Protein AF-A0A8S2SR78-F1 (afdb_monomer)

Foldseek 3Di:
DLPAAEPQSVLVVQQDKDWDQQDQDPPPRDGDIDIDGDDDPDDDPDDDDDDPQWDADPVGIDGNPGHHDYDPDDDHDD

Solvent-accessible surface area (backbone atoms only — not comparable to full-atom values): 5384 Å² total; per-residue (Å²): 117,94,82,63,46,36,52,65,57,46,50,48,62,58,41,44,75,40,82,41,69,81,42,64,39,90,86,80,71,42,74,38,79,45,78,46,67,50,81,83,90,71,84,63,100,73,84,85,85,84,81,79,52,55,49,80,52,100,93,45,78,44,74,56,91,68,80,73,47,75,67,96,76,81,77,80,84,130

Sequence (78 aa):
DPKITSLDEALLRFCEQSTLSDYIDSKTRQNVHTNKTMLIEQLPPILIIHLKCFYEESDGAKKINKSFNYTVNLTLPK

pLDDT: mean 89.64, std 6.13, range [59.34, 95.88]

InterPro domains:
  IPR001394 Peptidase C19, ubiquitin carboxyl-terminal hydrolase [PF00443] (28-76)
  IPR038765 Papain-like cysteine peptidase superfamily [SSF54001] (3-76)

Mean predicted aligned error: 5.34 Å

Organism: NCBI:txid392030

Secondary structure (DSSP, 8-state):
-TT--BHHHHHHHHHS-EEEEEEE-TTT--EEEEEE----SS--SS-------EEEETTEEEE-----B--SSPPPP-

Nearest PDB structures (foldseek):
  5ohk-assembly1_A  TM=8.016E-01  e=2.115E-01  Homo sapiens

Radius of gyration: 16.54 Å; Cα contacts (8 Å, |Δi|>4): 75; chains: 1; bounding box: 30×49×37 Å

Structure (mmCIF, N/CA/C/O backbone):
data_AF-A0A8S2SR78-F1
#
_entry.id   AF-A0A8S2SR78-F1
#
loop_
_atom_site.group_PDB
_atom_site.id
_atom_site.type_symbol
_atom_site.label_atom_id
_atom_site.label_alt_id
_atom_site.label_comp_id
_atom_site.label_asym_id
_atom_site.label_entity_id
_atom_site.label_seq_id
_atom_site.pdbx_PDB_ins_code
_atom_site.Cartn_x
_atom_site.Cartn_y
_atom_site.Cartn_z
_atom_site.occupancy
_atom_site.B_iso_or_equiv
_atom_site.auth_seq_id
_atom_site.auth_comp_id
_atom_site.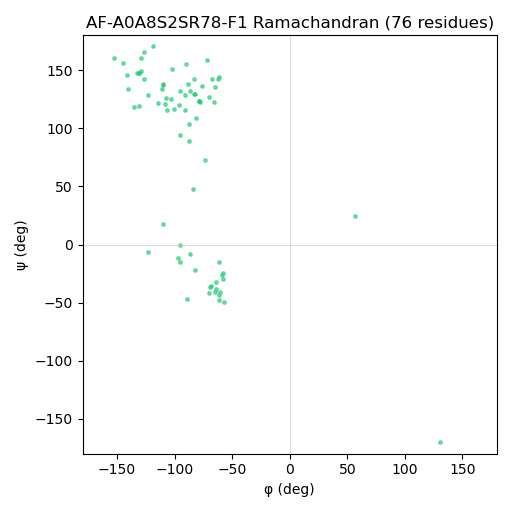auth_asym_id
_atom_site.auth_atom_id
_atom_site.pdbx_PDB_model_num
ATOM 1 N N . ASP A 1 1 ? 7.789 1.471 -5.190 1.00 59.34 1 ASP A N 1
ATOM 2 C CA . ASP A 1 1 ? 9.071 1.084 -4.578 1.00 59.34 1 ASP A CA 1
ATOM 3 C C . ASP A 1 1 ? 9.353 -0.384 -4.901 1.00 59.34 1 ASP A C 1
ATOM 5 O O . ASP A 1 1 ? 8.507 -1.225 -4.582 1.00 59.34 1 ASP A O 1
ATOM 9 N N . PRO A 1 2 ? 10.458 -0.701 -5.598 1.00 61.44 2 PRO A N 1
ATOM 10 C CA . PRO A 1 2 ? 10.846 -2.081 -5.892 1.00 61.44 2 PRO A CA 1
ATOM 11 C C . PRO A 1 2 ? 11.109 -2.927 -4.634 1.00 61.44 2 PRO A C 1
ATOM 13 O O . PRO A 1 2 ? 11.122 -4.148 -4.741 1.00 61.44 2 PRO A O 1
ATOM 16 N N . LYS A 1 3 ? 11.270 -2.311 -3.454 1.00 81.62 3 LYS A N 1
ATOM 17 C CA . LYS A 1 3 ? 11.572 -3.007 -2.195 1.00 81.62 3 LYS A CA 1
ATOM 18 C C . LYS A 1 3 ? 10.355 -3.610 -1.488 1.00 81.62 3 LYS A C 1
ATOM 20 O O . LYS A 1 3 ? 10.525 -4.530 -0.703 1.00 81.62 3 LYS A O 1
ATOM 25 N N . ILE A 1 4 ? 9.146 -3.116 -1.758 1.00 89.88 4 ILE A N 1
ATOM 26 C CA . ILE A 1 4 ? 7.925 -3.594 -1.086 1.00 89.88 4 ILE A CA 1
ATOM 27 C C . ILE A 1 4 ? 7.498 -4.924 -1.702 1.00 89.88 4 ILE A C 1
ATOM 29 O O . ILE A 1 4 ? 7.215 -4.972 -2.906 1.00 89.88 4 ILE A O 1
ATOM 33 N N . THR A 1 5 ? 7.392 -5.976 -0.895 1.00 91.62 5 THR A N 1
ATOM 34 C CA . THR A 1 5 ? 7.087 -7.337 -1.376 1.00 91.62 5 THR A CA 1
ATOM 35 C C . THR A 1 5 ? 5.852 -7.961 -0.734 1.00 91.62 5 THR A C 1
ATOM 37 O O . THR A 1 5 ? 5.413 -9.017 -1.189 1.00 91.62 5 THR A O 1
ATOM 40 N N . SER A 1 6 ? 5.254 -7.311 0.266 1.00 92.94 6 SER A N 1
ATOM 41 C CA . SER A 1 6 ? 4.032 -7.785 0.924 1.00 92.94 6 SER A CA 1
ATOM 42 C C . SER A 1 6 ? 2.928 -6.729 1.012 1.00 92.94 6 SER A C 1
ATOM 44 O O . SER A 1 6 ? 3.178 -5.524 0.896 1.00 92.94 6 SER A O 1
ATOM 46 N N . LEU A 1 7 ? 1.691 -7.197 1.210 1.00 92.06 7 LEU A N 1
ATOM 47 C CA . LEU A 1 7 ? 0.517 -6.350 1.419 1.00 92.06 7 LEU A CA 1
ATOM 48 C C . LEU A 1 7 ? 0.648 -5.494 2.680 1.00 92.06 7 LEU A C 1
ATOM 50 O O . LEU A 1 7 ? 0.363 -4.300 2.634 1.00 92.06 7 LEU A O 1
ATOM 54 N N . ASP A 1 8 ? 1.122 -6.086 3.771 1.00 91.38 8 ASP A N 1
ATOM 55 C CA . ASP A 1 8 ? 1.317 -5.425 5.059 1.00 91.38 8 ASP A CA 1
ATOM 56 C C . ASP A 1 8 ? 2.324 -4.268 4.946 1.00 91.38 8 ASP A C 1
ATOM 58 O O . ASP A 1 8 ? 2.026 -3.143 5.347 1.00 91.38 8 ASP A O 1
ATOM 62 N N . GLU A 1 9 ? 3.475 -4.501 4.301 1.00 90.94 9 GLU A N 1
ATOM 63 C CA . GLU A 1 9 ? 4.459 -3.448 4.002 1.00 90.94 9 GLU A CA 1
ATOM 64 C C . GLU A 1 9 ? 3.870 -2.350 3.109 1.00 90.94 9 GLU A C 1
ATOM 66 O O . GLU A 1 9 ? 4.129 -1.164 3.318 1.00 90.94 9 GLU A O 1
ATOM 71 N N . ALA A 1 10 ? 3.079 -2.728 2.100 1.00 91.56 10 ALA A N 1
ATOM 72 C CA . ALA A 1 10 ? 2.466 -1.769 1.189 1.00 91.56 10 ALA A CA 1
ATOM 73 C C . ALA A 1 10 ? 1.456 -0.862 1.903 1.00 91.56 10 ALA A C 1
ATOM 75 O O . ALA A 1 10 ? 1.437 0.340 1.640 1.00 91.56 10 ALA A O 1
ATOM 76 N N . LEU A 1 11 ? 0.643 -1.418 2.804 1.00 91.50 11 LEU A N 1
ATOM 77 C CA . LEU A 1 11 ? -0.325 -0.658 3.594 1.00 91.50 11 LEU A CA 1
ATOM 78 C C . LEU A 1 11 ? 0.360 0.237 4.623 1.00 91.50 11 LEU A C 1
ATOM 80 O O . LEU A 1 11 ? -0.019 1.398 4.748 1.00 91.50 11 LEU A O 1
ATOM 84 N N . LEU A 1 12 ? 1.403 -0.257 5.298 1.00 90.31 12 LEU A N 1
ATOM 85 C CA . LEU A 1 12 ? 2.208 0.571 6.194 1.00 90.31 12 LEU A CA 1
ATOM 86 C C . LEU A 1 12 ? 2.773 1.775 5.434 1.00 90.31 12 LEU A C 1
ATOM 88 O O . LEU A 1 12 ? 2.569 2.917 5.837 1.00 90.31 12 LEU A O 1
ATOM 92 N N . ARG A 1 13 ? 3.378 1.527 4.265 1.00 90.19 13 ARG A N 1
ATOM 93 C CA . ARG A 1 13 ? 3.948 2.583 3.425 1.00 90.19 13 ARG A CA 1
ATOM 94 C C . ARG A 1 13 ? 2.905 3.566 2.897 1.00 90.19 13 ARG A C 1
ATOM 96 O O . ARG A 1 13 ? 3.227 4.735 2.686 1.00 90.19 13 ARG A O 1
ATOM 103 N N . PHE A 1 14 ? 1.688 3.093 2.642 1.00 90.19 14 PHE A N 1
ATOM 104 C CA . PHE A 1 14 ? 0.564 3.915 2.200 1.00 90.19 14 PHE A CA 1
ATOM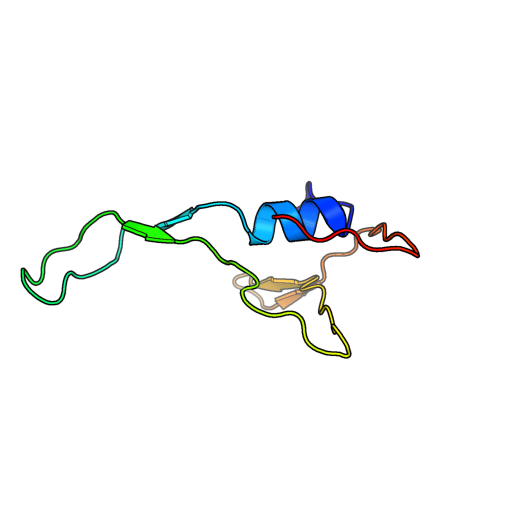 105 C C . PHE A 1 14 ? 0.079 4.870 3.300 1.00 90.19 14 PHE A C 1
ATOM 107 O O . PHE A 1 14 ? -0.283 6.006 3.002 1.00 90.19 14 PHE A O 1
ATOM 114 N N . CYS A 1 15 ? 0.118 4.428 4.558 1.00 90.31 15 CYS A N 1
ATOM 115 C CA . CYS A 1 15 ? -0.256 5.225 5.725 1.00 90.31 15 CYS A CA 1
ATOM 116 C C . CYS A 1 15 ? 0.893 6.075 6.291 1.00 90.31 15 CYS A C 1
ATOM 118 O O . CYS A 1 15 ? 0.653 6.903 7.164 1.00 90.31 15 CYS A O 1
ATOM 120 N N . GLU A 1 16 ? 2.129 5.915 5.814 1.00 91.50 16 GLU A N 1
ATOM 121 C CA . GLU A 1 16 ? 3.256 6.743 6.247 1.00 91.50 16 GLU A CA 1
ATOM 122 C C . GLU A 1 16 ? 3.070 8.228 5.899 1.00 91.50 16 GLU A C 1
ATOM 124 O O . GLU A 1 16 ? 2.602 8.603 4.820 1.00 91.50 16 GLU A O 1
ATOM 129 N N . GLN A 1 17 ? 3.519 9.087 6.814 1.00 92.75 17 GLN A N 1
ATOM 130 C CA . GLN A 1 17 ? 3.569 10.525 6.596 1.00 92.75 17 GLN A CA 1
ATOM 131 C C . GLN A 1 17 ? 4.558 10.870 5.473 1.00 92.75 17 GLN A C 1
ATOM 133 O O . GLN A 1 17 ? 5.686 10.383 5.423 1.00 92.75 17 GLN A O 1
ATOM 138 N N . SER A 1 18 ? 4.143 11.768 4.588 1.00 91.12 18 SER A N 1
ATOM 139 C CA . SER A 1 18 ? 4.935 12.279 3.471 1.00 91.1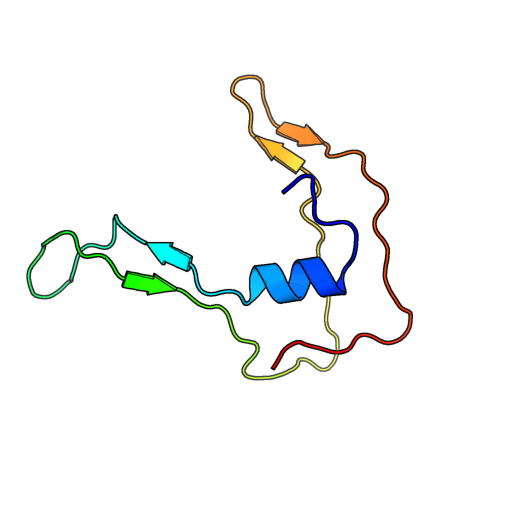2 18 SER A CA 1
ATOM 140 C C . SER A 1 18 ? 4.974 13.803 3.504 1.00 91.12 18 SER A C 1
ATOM 142 O O . SER A 1 18 ? 3.985 14.446 3.848 1.00 91.12 18 SER A O 1
ATOM 144 N N . THR A 1 19 ? 6.114 14.397 3.162 1.00 90.69 19 THR A N 1
ATOM 145 C CA . THR A 1 19 ? 6.244 15.855 3.055 1.00 90.69 19 THR A CA 1
ATOM 146 C C . THR A 1 19 ? 5.824 16.316 1.663 1.00 90.69 19 THR A C 1
ATOM 148 O O . THR A 1 19 ? 6.270 15.761 0.661 1.00 90.69 19 THR A O 1
ATOM 151 N N . LEU A 1 20 ? 4.990 17.350 1.607 1.00 89.81 20 LEU A N 1
ATOM 152 C CA . LEU A 1 20 ? 4.628 18.080 0.396 1.00 89.81 20 LEU A CA 1
ATOM 153 C C . LEU A 1 20 ? 5.300 19.452 0.452 1.00 89.81 20 LEU A C 1
ATOM 155 O O . LEU A 1 20 ? 5.089 20.206 1.402 1.00 89.81 20 LEU A O 1
ATOM 159 N N . SER A 1 21 ? 6.133 19.755 -0.537 1.00 85.75 21 SER A N 1
ATOM 160 C CA . SER A 1 21 ? 6.920 20.996 -0.612 1.00 85.75 21 SER A CA 1
ATOM 161 C C . SER A 1 21 ? 6.279 22.078 -1.488 1.00 85.75 21 SER A C 1
ATOM 163 O O . SER A 1 21 ? 6.726 23.219 -1.492 1.00 85.75 21 SER A O 1
ATOM 165 N N . ASP A 1 22 ? 5.255 21.715 -2.251 1.00 87.19 22 ASP A N 1
ATOM 166 C CA . ASP A 1 22 ? 4.600 22.510 -3.292 1.00 87.19 22 ASP A CA 1
ATOM 167 C C . ASP A 1 22 ? 3.177 22.944 -2.903 1.00 87.19 22 ASP A C 1
ATOM 169 O O . ASP A 1 22 ? 2.370 23.331 -3.749 1.00 87.19 22 ASP A O 1
ATOM 173 N N . TYR A 1 23 ? 2.849 22.892 -1.610 1.00 89.94 23 TYR A N 1
ATOM 174 C CA . TYR A 1 23 ? 1.554 23.343 -1.122 1.00 89.94 23 TYR A CA 1
ATOM 175 C C . TYR A 1 23 ? 1.518 24.871 -1.017 1.00 89.94 23 TYR A C 1
ATOM 177 O O . TYR A 1 23 ? 2.316 25.476 -0.301 1.00 89.94 23 TYR A O 1
ATOM 185 N N . ILE A 1 24 ? 0.551 25.495 -1.692 1.00 91.19 24 ILE A N 1
ATOM 186 C CA . ILE A 1 24 ? 0.308 26.937 -1.608 1.00 91.19 24 ILE A CA 1
ATOM 187 C C . ILE A 1 24 ? -0.697 27.203 -0.488 1.00 91.19 24 ILE A C 1
ATOM 189 O O . ILE A 1 24 ? -1.863 26.812 -0.572 1.00 91.19 24 ILE A O 1
ATOM 193 N N . ASP A 1 25 ? -0.264 27.912 0.553 1.00 88.44 25 ASP A N 1
ATOM 194 C CA . ASP A 1 25 ? -1.144 28.318 1.646 1.00 88.44 25 ASP A CA 1
ATOM 195 C C . ASP A 1 25 ? -2.201 29.316 1.139 1.00 88.44 25 ASP A C 1
ATOM 197 O O . ASP A 1 25 ? -1.889 30.386 0.618 1.00 88.44 25 ASP A O 1
ATOM 201 N N . SER A 1 26 ? -3.480 28.983 1.323 1.00 89.81 26 SER A N 1
ATOM 202 C CA . SER A 1 26 ? -4.616 29.813 0.896 1.00 89.81 26 SER A CA 1
ATOM 203 C C . SER A 1 26 ? -4.654 31.231 1.495 1.00 89.81 26 SER A C 1
ATOM 205 O O . SER A 1 26 ? -5.229 32.133 0.886 1.00 89.81 26 SER A O 1
ATOM 207 N N . LYS A 1 27 ? -4.056 31.442 2.675 1.00 92.88 27 LYS A N 1
ATOM 208 C CA . LYS A 1 27 ? -4.052 32.714 3.409 1.00 92.88 27 LYS A CA 1
ATOM 209 C C . LYS A 1 27 ? -2.870 33.586 3.009 1.00 92.88 27 LYS A C 1
ATOM 211 O O . LYS A 1 27 ? -3.050 34.775 2.765 1.00 92.88 27 LYS A O 1
ATOM 216 N N . THR A 1 28 ? -1.669 33.012 2.946 1.00 91.69 28 THR A N 1
ATOM 217 C CA . THR A 1 28 ? -0.432 33.769 2.671 1.00 91.69 28 THR A CA 1
ATOM 218 C C . THR A 1 28 ? -0.034 33.752 1.196 1.00 91.69 28 THR A C 1
ATOM 220 O O . THR A 1 28 ? 0.777 34.577 0.779 1.00 91.69 28 THR A O 1
ATOM 223 N N . ARG A 1 29 ? -0.614 32.843 0.398 1.00 90.75 29 ARG A N 1
ATOM 224 C CA . ARG A 1 29 ? -0.263 32.560 -1.00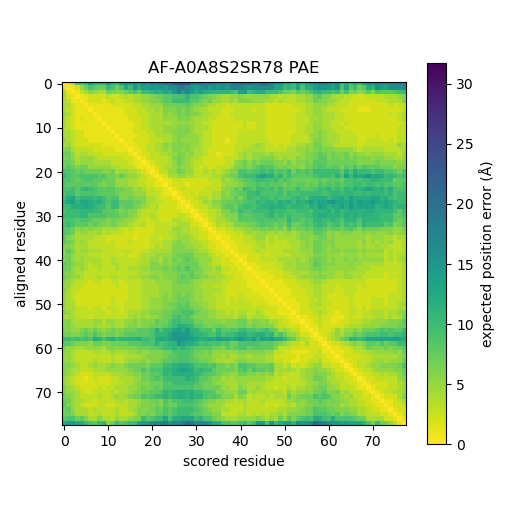6 1.00 90.75 29 ARG A CA 1
ATOM 225 C C . ARG A 1 29 ? 1.209 32.185 -1.206 1.00 90.75 29 ARG A C 1
ATOM 227 O O . ARG A 1 29 ? 1.751 32.370 -2.293 1.00 90.75 29 ARG A O 1
ATOM 234 N N . GLN A 1 30 ? 1.858 31.670 -0.166 1.00 90.94 30 GLN A N 1
ATOM 235 C CA . GLN A 1 30 ? 3.250 31.229 -0.207 1.00 90.94 30 GLN A CA 1
ATOM 236 C C . GLN A 1 30 ? 3.333 29.706 -0.294 1.00 90.94 30 GLN A C 1
ATOM 238 O O . GLN A 1 30 ? 2.461 29.002 0.216 1.00 90.94 30 GLN A O 1
ATOM 243 N N . ASN A 1 31 ? 4.406 29.210 -0.915 1.00 90.19 31 ASN A N 1
ATOM 244 C CA . ASN A 1 31 ? 4.749 27.793 -0.855 1.00 90.19 31 ASN A CA 1
ATOM 245 C C . ASN A 1 31 ? 5.224 27.450 0.553 1.00 90.19 31 ASN A C 1
ATOM 247 O O . ASN A 1 31 ? 6.142 28.085 1.076 1.00 90.19 31 ASN A O 1
ATOM 251 N N . VAL A 1 32 ? 4.610 26.438 1.152 1.00 89.56 32 VAL A N 1
ATOM 252 C CA . VAL A 1 32 ? 4.959 25.955 2.484 1.00 89.56 32 VAL A CA 1
ATOM 253 C C . VAL A 1 32 ? 5.162 24.446 2.461 1.00 89.56 32 VAL A C 1
ATOM 255 O O . VAL A 1 32 ? 4.530 23.721 1.695 1.00 89.56 32 VAL A O 1
ATOM 258 N N . HIS A 1 33 ? 6.043 23.974 3.341 1.00 90.06 33 HIS A N 1
ATOM 259 C CA . HIS A 1 33 ? 6.205 22.548 3.583 1.00 90.06 33 HIS A CA 1
ATOM 260 C C . HIS A 1 33 ? 5.079 22.084 4.499 1.00 90.06 33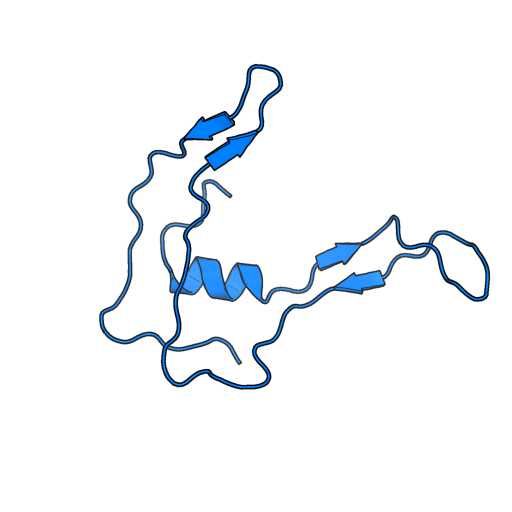 HIS A C 1
ATOM 262 O O . HIS A 1 33 ? 4.911 22.608 5.600 1.00 90.06 33 HIS A O 1
ATOM 268 N N . THR A 1 34 ? 4.319 21.096 4.051 1.00 91.00 34 THR A N 1
ATOM 269 C CA . THR A 1 34 ? 3.275 20.460 4.852 1.00 91.00 34 THR A CA 1
ATOM 270 C C . THR A 1 34 ? 3.471 18.953 4.877 1.00 91.00 34 THR A C 1
ATOM 272 O O . THR A 1 34 ? 4.241 18.390 4.101 1.00 91.00 34 THR A O 1
ATOM 275 N N . ASN A 1 35 ? 2.781 18.291 5.793 1.00 92.50 35 ASN A N 1
ATOM 276 C CA . ASN A 1 35 ? 2.801 16.848 5.933 1.00 92.50 35 ASN A CA 1
ATOM 277 C C . ASN A 1 35 ? 1.452 16.278 5.498 1.00 92.50 35 ASN A C 1
ATOM 279 O O . ASN A 1 35 ? 0.401 16.821 5.834 1.00 92.50 35 ASN A O 1
ATOM 283 N N . LYS A 1 36 ? 1.486 15.168 4.767 1.00 91.75 36 LYS A N 1
ATOM 284 C CA . LYS A 1 36 ? 0.318 14.413 4.325 1.00 91.75 36 LYS A CA 1
ATOM 285 C C . LYS A 1 36 ? 0.423 12.978 4.812 1.00 91.75 36 LYS A C 1
ATOM 287 O O . LYS A 1 36 ? 1.406 12.299 4.525 1.00 91.75 36 LYS A O 1
ATOM 292 N N . THR A 1 37 ? -0.641 12.518 5.450 1.00 92.75 37 THR A N 1
ATOM 293 C CA . THR A 1 37 ? -0.810 11.146 5.934 1.00 92.75 37 THR A CA 1
ATOM 294 C C . THR A 1 37 ? -2.171 10.643 5.465 1.00 92.75 37 THR A C 1
ATOM 296 O O . THR A 1 37 ? -3.103 11.438 5.323 1.00 92.75 37 THR A O 1
ATOM 299 N N . MET A 1 38 ? -2.293 9.345 5.191 1.00 91.44 38 MET A N 1
ATOM 300 C CA . MET A 1 38 ? -3.572 8.705 4.876 1.00 91.44 38 MET A CA 1
ATOM 301 C C . MET A 1 38 ? -3.987 7.771 6.008 1.00 91.44 38 MET A C 1
ATOM 303 O O . MET A 1 38 ? -3.183 6.976 6.486 1.00 91.44 38 MET A O 1
ATOM 307 N N . LEU A 1 39 ? -5.253 7.864 6.409 1.00 89.88 39 LEU A N 1
ATOM 308 C CA . LEU A 1 39 ? -5.838 7.095 7.503 1.00 89.88 39 LEU A CA 1
ATOM 309 C C . LEU A 1 39 ? -7.148 6.460 7.035 1.00 89.88 39 LEU A C 1
ATOM 311 O O . LEU A 1 39 ? -7.870 7.034 6.218 1.00 89.88 39 LEU A O 1
ATOM 315 N N . ILE A 1 40 ? -7.454 5.279 7.567 1.00 87.75 40 ILE A N 1
ATOM 316 C CA . ILE A 1 40 ? -8.751 4.626 7.378 1.00 87.75 40 ILE A CA 1
ATOM 317 C C . ILE A 1 40 ? -9.611 4.984 8.590 1.00 87.75 40 ILE A C 1
ATOM 319 O O . ILE A 1 40 ? -9.528 4.334 9.626 1.00 87.75 40 ILE A O 1
ATOM 323 N N . GLU A 1 41 ? -10.423 6.033 8.472 1.00 89.88 41 GLU A N 1
ATOM 324 C CA . GLU A 1 41 ? -11.284 6.486 9.577 1.00 89.88 41 GLU A CA 1
ATOM 325 C C . GLU A 1 41 ? -12.423 5.500 9.870 1.00 89.88 41 GLU A C 1
ATOM 327 O O . GLU A 1 41 ? -12.788 5.280 11.024 1.00 89.88 41 GLU A O 1
ATOM 332 N N . GLN A 1 42 ? -12.970 4.874 8.825 1.00 91.94 42 GLN A N 1
ATOM 333 C CA . GLN A 1 42 ? -14.041 3.891 8.931 1.00 91.94 42 GLN A CA 1
ATOM 334 C C . GLN A 1 42 ? -13.822 2.743 7.947 1.00 91.94 42 GLN A C 1
ATOM 336 O O . GLN A 1 42 ? -13.548 2.957 6.765 1.00 91.94 42 GLN A O 1
ATOM 341 N N . LEU A 1 43 ? -13.986 1.512 8.434 1.00 91.56 43 LEU A N 1
ATOM 342 C CA . LEU A 1 43 ? -13.852 0.317 7.611 1.00 91.56 43 LEU A CA 1
ATOM 343 C C . LEU A 1 43 ? -15.159 0.017 6.854 1.00 91.56 43 LEU A C 1
ATOM 345 O O . LEU A 1 43 ? -16.218 -0.052 7.486 1.00 91.56 43 LEU A O 1
ATOM 349 N N . PRO A 1 44 ? -15.116 -0.202 5.527 1.00 93.75 44 PRO A N 1
ATOM 350 C CA . PRO A 1 44 ? -16.279 -0.682 4.794 1.00 93.75 44 PRO A CA 1
ATOM 351 C C . PRO A 1 44 ? -16.569 -2.157 5.131 1.00 93.75 44 PRO A C 1
ATOM 353 O O . PRO A 1 44 ? -15.656 -2.893 5.506 1.00 93.75 44 PRO A O 1
ATOM 356 N N . PRO A 1 45 ? -17.807 -2.643 4.916 1.00 95.81 45 PRO A N 1
ATOM 357 C CA . PRO A 1 45 ? -18.128 -4.064 5.080 1.00 95.81 45 PRO A CA 1
ATOM 358 C C . PRO A 1 45 ? -17.285 -4.987 4.188 1.00 95.81 45 PRO A C 1
ATOM 360 O O . PRO A 1 45 ? -17.029 -6.133 4.544 1.00 95.81 45 PRO A O 1
ATOM 363 N N . ILE A 1 46 ? -16.862 -4.486 3.022 1.00 95.88 46 ILE A N 1
ATOM 364 C CA . ILE A 1 46 ? -15.985 -5.183 2.081 1.00 95.88 46 ILE A CA 1
ATOM 365 C C . ILE A 1 46 ? -14.862 -4.223 1.691 1.00 95.88 46 ILE A C 1
ATOM 367 O O . ILE A 1 46 ? -15.116 -3.162 1.120 1.00 95.88 46 ILE A O 1
ATOM 371 N N . LEU A 1 47 ? -13.620 -4.606 1.988 1.00 92.44 47 LEU A N 1
ATOM 372 C CA . LEU A 1 47 ? -12.422 -3.862 1.609 1.00 92.44 47 LEU A CA 1
ATOM 373 C C . LEU A 1 47 ? -11.840 -4.440 0.313 1.00 92.44 47 LEU A C 1
ATOM 375 O O . LEU A 1 47 ? -11.457 -5.606 0.267 1.00 92.44 47 LEU A O 1
ATOM 379 N N . ILE A 1 48 ? -11.751 -3.615 -0.732 1.00 93.94 48 ILE A N 1
ATOM 380 C CA . ILE A 1 48 ? -11.127 -3.977 -2.012 1.00 93.94 48 ILE A CA 1
ATOM 381 C C . ILE A 1 48 ? -9.787 -3.249 -2.120 1.00 93.94 48 ILE A C 1
ATOM 383 O O . ILE A 1 48 ? -9.735 -2.026 -2.010 1.00 93.94 48 ILE A O 1
ATOM 387 N N . ILE A 1 49 ? -8.709 -3.996 -2.370 1.00 91.88 49 ILE A N 1
ATOM 388 C CA . ILE A 1 49 ? -7.352 -3.452 -2.495 1.00 91.88 49 ILE A CA 1
ATOM 389 C C . ILE A 1 49 ? -6.855 -3.645 -3.926 1.00 91.88 49 ILE A C 1
ATOM 391 O O . ILE A 1 49 ? -6.761 -4.767 -4.420 1.00 91.88 49 ILE A O 1
ATOM 395 N N . HIS A 1 50 ? -6.496 -2.543 -4.585 1.00 92.31 50 HIS A N 1
ATOM 396 C CA . HIS A 1 50 ? -5.874 -2.558 -5.906 1.00 92.31 50 HIS A CA 1
ATOM 397 C C . HIS A 1 50 ? -4.359 -2.351 -5.785 1.00 92.31 50 HIS A C 1
ATOM 399 O O . HIS A 1 50 ? -3.893 -1.290 -5.372 1.00 92.31 50 HIS A O 1
ATOM 405 N N . LEU A 1 51 ? -3.577 -3.355 -6.188 1.00 90.62 51 LEU A N 1
ATOM 406 C CA . LEU A 1 51 ? -2.121 -3.254 -6.252 1.00 90.62 51 LEU A CA 1
ATOM 407 C C . LEU A 1 51 ? -1.690 -2.543 -7.541 1.00 90.62 51 LEU A C 1
ATOM 409 O O . LEU A 1 51 ? -1.769 -3.109 -8.632 1.00 90.62 51 LEU A O 1
ATOM 413 N N . LYS A 1 52 ? -1.188 -1.308 -7.415 1.00 90.56 52 LYS A N 1
ATOM 414 C CA . LYS A 1 52 ? -0.674 -0.506 -8.538 1.00 90.56 52 LYS A CA 1
ATOM 415 C C . LYS A 1 52 ? 0.691 -1.030 -9.020 1.00 90.56 52 LYS A 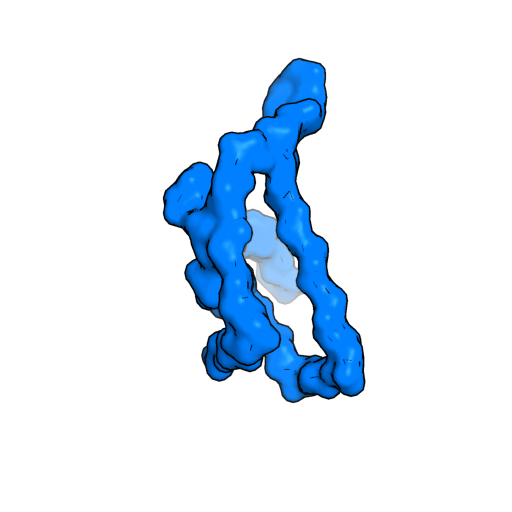C 1
ATOM 417 O O . LYS A 1 52 ? 1.731 -0.425 -8.773 1.00 90.56 52 LYS A O 1
ATOM 422 N N . CYS A 1 53 ? 0.702 -2.178 -9.695 1.00 90.00 53 CYS A N 1
ATOM 423 C CA . CYS A 1 53 ? 1.909 -2.846 -10.204 1.00 90.00 53 CYS A CA 1
ATOM 424 C C . CYS A 1 53 ? 2.369 -2.292 -11.563 1.00 90.00 53 CYS A C 1
ATOM 426 O O . CYS A 1 53 ? 2.642 -3.048 -12.496 1.00 90.00 53 CYS A O 1
ATOM 428 N N . PHE A 1 54 ? 2.445 -0.971 -11.687 1.00 91.31 54 PHE A N 1
ATOM 429 C CA . PHE A 1 54 ? 2.924 -0.288 -12.883 1.00 91.31 54 PHE A CA 1
ATOM 430 C C . PHE A 1 54 ? 3.520 1.071 -12.525 1.00 91.31 54 PHE A C 1
ATOM 432 O O . PHE A 1 54 ? 3.237 1.628 -11.462 1.00 91.31 54 PHE A O 1
ATOM 439 N N . TYR A 1 55 ? 4.339 1.600 -13.422 1.00 90.94 55 TYR A N 1
ATOM 440 C CA . TYR A 1 55 ? 4.913 2.932 -13.312 1.00 90.94 55 TYR A CA 1
ATOM 441 C C . TYR A 1 55 ? 5.024 3.566 -14.698 1.00 90.94 55 TYR A C 1
ATOM 443 O O . TYR A 1 55 ? 5.011 2.863 -15.708 1.00 90.9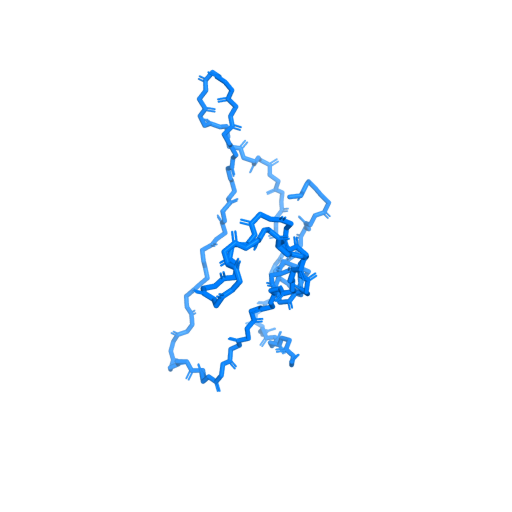4 55 TYR A O 1
ATOM 451 N N . GLU A 1 56 ? 5.061 4.891 -14.739 1.00 92.75 56 GLU A N 1
ATOM 452 C CA . GLU A 1 56 ? 5.179 5.651 -15.981 1.00 92.75 56 GLU A CA 1
ATOM 453 C C . GLU A 1 56 ? 6.649 5.987 -16.236 1.00 92.75 56 GLU A C 1
ATOM 455 O O . GLU A 1 56 ? 7.355 6.451 -15.339 1.00 92.75 56 GLU A O 1
ATOM 460 N N . GLU A 1 57 ? 7.099 5.741 -17.461 1.00 92.19 57 GLU A N 1
ATOM 461 C CA . GLU A 1 57 ? 8.353 6.238 -18.018 1.00 92.19 57 GLU A CA 1
ATOM 462 C C . GLU A 1 57 ? 8.053 7.112 -19.246 1.00 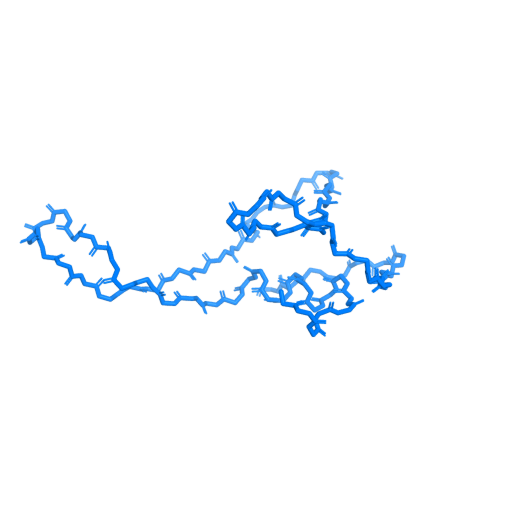92.19 57 GLU A C 1
ATOM 464 O O . GLU A 1 57 ? 6.923 7.169 -19.734 1.00 92.19 57 GLU A O 1
ATOM 469 N N . SER A 1 58 ? 9.068 7.804 -19.767 1.00 92.88 58 SER A N 1
ATOM 470 C CA . SER A 1 58 ? 8.931 8.686 -20.934 1.00 92.88 58 SER A CA 1
ATOM 471 C C . SER A 1 58 ? 8.409 7.974 -22.191 1.00 92.88 58 SER A C 1
ATOM 473 O O . SER A 1 58 ? 7.841 8.627 -23.061 1.00 92.88 58 SER A O 1
ATOM 475 N N . ASP A 1 59 ? 8.602 6.656 -22.293 1.00 91.81 59 ASP A N 1
ATOM 476 C CA . ASP A 1 59 ? 8.171 5.805 -23.409 1.00 91.81 59 ASP A CA 1
ATOM 477 C C . ASP A 1 59 ? 6.817 5.104 -23.170 1.00 91.81 59 ASP A C 1
ATOM 479 O O . ASP A 1 59 ? 6.333 4.391 -24.052 1.00 91.81 59 ASP A O 1
ATOM 483 N N . GLY A 1 60 ? 6.184 5.315 -22.010 1.00 93.38 60 GLY A N 1
ATOM 484 C CA . GLY A 1 60 ? 4.877 4.760 -21.662 1.00 93.38 60 GLY A CA 1
ATOM 485 C C . GLY A 1 60 ? 4.829 4.075 -20.294 1.00 93.38 60 GLY A C 1
ATOM 486 O O . GLY A 1 60 ? 5.737 4.170 -19.470 1.00 93.38 60 GLY A O 1
ATOM 487 N N . ALA A 1 61 ? 3.721 3.380 -20.029 1.00 94.06 61 ALA A N 1
ATOM 488 C CA . ALA A 1 61 ? 3.532 2.650 -18.781 1.00 94.06 61 ALA 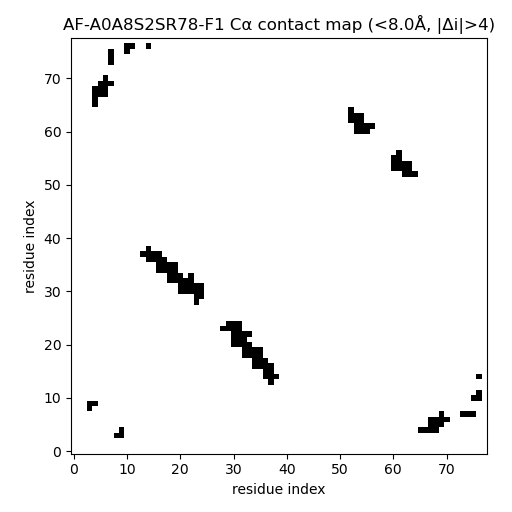A CA 1
ATOM 489 C C . ALA A 1 61 ? 4.219 1.278 -18.831 1.00 94.06 61 ALA A C 1
ATOM 491 O O . ALA A 1 61 ? 3.975 0.476 -19.735 1.00 94.06 61 ALA A O 1
ATOM 492 N N . LYS A 1 62 ? 5.026 0.970 -17.814 1.00 92.81 62 LYS A N 1
ATOM 493 C CA . LYS A 1 62 ? 5.702 -0.321 -17.653 1.00 92.81 62 LYS A CA 1
ATOM 494 C C . LYS A 1 62 ? 5.115 -1.097 -16.484 1.00 92.81 62 LYS A C 1
ATOM 496 O O . LYS A 1 62 ? 4.842 -0.554 -15.412 1.00 92.81 62 LYS A O 1
ATOM 501 N N . LYS A 1 63 ? 4.920 -2.401 -16.691 1.00 91.38 63 LYS A N 1
ATOM 502 C CA . LYS A 1 63 ? 4.439 -3.324 -15.657 1.00 91.38 63 LYS A CA 1
ATOM 503 C C . LYS A 1 63 ? 5.564 -3.658 -14.678 1.00 91.38 63 LYS A C 1
ATOM 505 O O . LYS A 1 63 ? 6.673 -3.991 -15.083 1.00 91.38 63 LYS A O 1
ATOM 510 N N . ILE A 1 64 ? 5.245 -3.664 -13.389 1.00 91.06 64 ILE A N 1
ATOM 511 C CA . ILE A 1 64 ? 6.127 -4.167 -12.334 1.00 91.06 64 ILE A CA 1
ATOM 512 C C . ILE A 1 64 ? 5.880 -5.672 -12.191 1.00 91.06 64 ILE A C 1
ATOM 514 O O . ILE A 1 64 ? 4.878 -6.096 -11.616 1.00 91.06 64 ILE A O 1
ATOM 518 N N . ASN A 1 65 ? 6.796 -6.488 -12.715 1.00 87.56 65 ASN A N 1
ATOM 519 C CA . ASN A 1 65 ? 6.769 -7.941 -12.540 1.00 87.56 65 ASN A CA 1
ATOM 520 C C . ASN A 1 65 ? 7.507 -8.315 -11.248 1.00 87.56 65 ASN A C 1
ATOM 522 O O . ASN A 1 65 ? 8.714 -8.541 -11.259 1.00 87.56 65 ASN A O 1
ATOM 526 N N . LYS A 1 66 ? 6.779 -8.356 -10.130 1.00 86.38 66 LYS A N 1
ATOM 527 C CA . LYS A 1 66 ? 7.291 -8.807 -8.829 1.00 86.38 66 LYS A CA 1
ATOM 528 C C . LYS A 1 66 ? 6.320 -9.788 -8.180 1.00 86.38 66 LYS A C 1
ATOM 530 O O . LYS A 1 66 ? 5.110 -9.651 -8.354 1.00 86.38 66 LYS A O 1
ATOM 535 N N . SER A 1 67 ? 6.852 -10.748 -7.425 1.00 88.88 67 SER A N 1
ATOM 536 C CA . SER A 1 67 ? 6.024 -11.547 -6.519 1.00 88.88 67 SER A CA 1
ATOM 537 C C . SER A 1 67 ? 5.516 -10.656 -5.388 1.00 88.88 67 SER A C 1
ATOM 539 O O . SER A 1 67 ? 6.237 -9.763 -4.934 1.00 88.88 67 SER A O 1
ATOM 541 N N . PHE A 1 68 ? 4.276 -10.874 -4.963 1.00 90.88 68 PHE A N 1
ATOM 542 C CA . PHE A 1 68 ? 3.649 -10.091 -3.910 1.00 90.88 68 PHE A CA 1
ATOM 543 C C . PHE A 1 68 ? 2.935 -11.013 -2.931 1.00 90.88 68 PHE A C 1
ATOM 545 O O . PHE A 1 68 ? 2.018 -11.742 -3.307 1.00 90.88 68 PHE A O 1
ATOM 552 N N . ASN A 1 69 ? 3.376 -10.980 -1.680 1.00 93.00 69 ASN A N 1
ATOM 553 C CA . ASN A 1 69 ? 2.860 -11.835 -0.624 1.00 93.00 69 ASN A CA 1
ATOM 554 C C . ASN A 1 69 ? 1.664 -11.170 0.064 1.00 93.00 69 ASN A C 1
ATOM 556 O O . ASN A 1 69 ? 1.691 -9.976 0.362 1.00 93.00 69 ASN A O 1
ATOM 560 N N . TYR A 1 70 ? 0.624 -11.947 0.346 1.00 92.50 70 TYR A N 1
ATOM 561 C CA . TYR A 1 70 ? -0.523 -11.508 1.133 1.00 92.50 70 TYR A CA 1
ATOM 562 C C . TYR A 1 70 ? -0.990 -12.642 2.040 1.00 92.50 70 TYR A C 1
ATOM 564 O O . TYR A 1 70 ? -0.890 -13.822 1.698 1.00 92.50 70 TYR A O 1
ATOM 572 N N . THR A 1 71 ? -1.473 -12.280 3.220 1.00 90.81 71 THR A N 1
ATOM 573 C CA . THR A 1 71 ? -2.011 -13.214 4.205 1.00 90.81 71 THR A CA 1
ATOM 574 C C . THR A 1 71 ? -3.508 -13.422 3.989 1.00 90.81 71 THR A C 1
ATOM 576 O O . THR A 1 71 ? -4.205 -12.565 3.451 1.00 90.81 71 THR A O 1
ATOM 579 N N . VAL A 1 72 ? -4.024 -14.569 4.440 1.00 90.81 72 VAL A N 1
ATOM 580 C CA . VAL A 1 72 ? -5.476 -14.832 4.450 1.00 90.81 72 VAL A CA 1
ATOM 581 C C . VAL A 1 72 ? -6.196 -13.866 5.396 1.00 90.81 72 VAL A C 1
ATOM 583 O O . VAL A 1 72 ? -7.283 -13.389 5.088 1.00 90.81 72 VAL A O 1
ATOM 586 N N . ASN A 1 73 ? -5.572 -13.562 6.537 1.00 92.00 73 ASN A N 1
ATOM 587 C CA . ASN A 1 73 ? -6.079 -12.609 7.517 1.00 92.00 73 ASN A CA 1
ATOM 588 C C . ASN A 1 73 ? -5.251 -11.325 7.451 1.00 92.00 73 ASN A C 1
ATOM 590 O O . ASN A 1 73 ? -4.059 -11.343 7.767 1.00 92.00 73 ASN A O 1
ATOM 594 N N . LEU A 1 74 ? -5.891 -10.225 7.062 1.00 90.00 74 LEU A N 1
ATOM 595 C CA . LEU A 1 74 ? -5.268 -8.910 6.979 1.00 90.00 74 LEU A CA 1
ATOM 596 C C . LEU A 1 74 ? -5.428 -8.149 8.299 1.00 90.00 74 LEU A C 1
ATOM 598 O O . LEU A 1 74 ? -6.545 -7.991 8.789 1.00 90.00 74 LEU A O 1
ATOM 602 N N . THR A 1 75 ? -4.325 -7.625 8.835 1.00 87.44 75 THR A N 1
ATOM 603 C CA . THR A 1 75 ? -4.349 -6.662 9.946 1.00 87.44 75 THR A CA 1
ATOM 604 C C . THR A 1 75 ? -4.094 -5.267 9.392 1.00 87.44 75 THR A C 1
ATOM 606 O O . THR A 1 75 ? -3.100 -5.052 8.705 1.00 87.44 75 THR A O 1
ATOM 609 N N . LEU A 1 76 ? -4.985 -4.314 9.669 1.00 86.25 76 LEU A N 1
ATOM 610 C CA . LEU A 1 76 ? -4.811 -2.944 9.190 1.00 86.25 76 LEU A CA 1
ATOM 611 C C . LEU A 1 76 ? -3.880 -2.141 10.109 1.00 86.25 76 LEU A C 1
ATOM 613 O O . LEU A 1 76 ? -3.950 -2.307 11.333 1.00 86.25 76 LEU A O 1
ATOM 617 N N . PRO A 1 77 ? -3.028 -1.267 9.539 1.00 79.00 77 PRO A N 1
ATOM 618 C CA . PRO A 1 77 ? -2.253 -0.318 10.325 1.00 79.00 77 PRO A CA 1
ATOM 619 C C . PRO A 1 77 ? -3.195 0.628 11.084 1.00 79.00 77 PRO A C 1
ATOM 621 O O . PRO A 1 77 ? -4.272 0.969 10.589 1.00 79.00 77 PRO A O 1
ATOM 624 N N . LYS A 1 78 ? -2.795 0.993 12.304 1.00 64.69 78 LYS A N 1
ATOM 625 C CA . LYS A 1 78 ? -3.520 1.938 13.163 1.00 64.69 78 LYS A CA 1
ATOM 626 C C . LYS A 1 78 ? -3.170 3.377 12.824 1.00 64.69 78 LYS A C 1
ATOM 628 O O . LYS A 1 78 ? -1.980 3.614 12.521 1.00 64.69 78 LYS A O 1
#